Protein AF-W2QAY8-F1 (afdb_monomer)

Radius of gyration: 12.18 Å; Cα contacts (8 Å, |Δi|>4): 75; chains: 1; bounding box: 31×27×25 Å

Secondary structure (DSSP, 8-state):
--TTPEE-TT-SEEEEEEEETTEEEEEEEESS---TT---EE-TT-TTSTTHHHHHHHHHHH--

Foldseek 3Di:
DPLDAAADPPAQWEWDWDDDPPDIDIDIGGPDDDDPPRGHHYHQVPVVDPPPSVVVNVCSNPDD

Sequence (64 aa):
MTRMLNHSCDAACHFVEMINRANVVVMVVAKRTIEEGEEVTVDYVDPWFGDMVRIALYWFDNLP

pL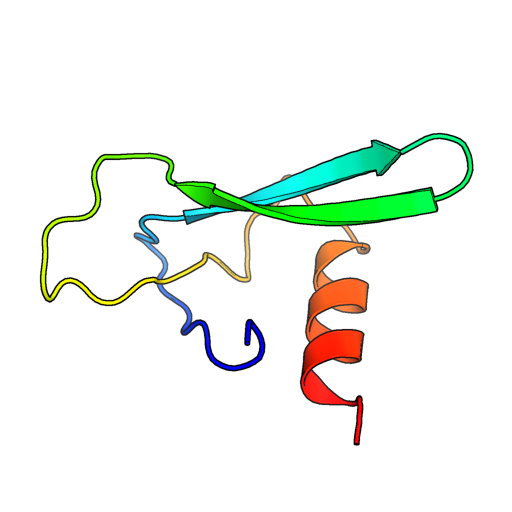DDT: mean 73.14, std 13.81, range [46.81, 93.19]

Nearest PDB structures (foldseek):
  6pww-assembly1_C  TM=9.365E-01  e=1.274E-02  Homo sapiens
  5ht6-assembly2_B  TM=9.385E-01  e=3.468E-02  Homo sapiens
  6ugm-assembly1_M  TM=9.058E-01  e=5.177E-02  Kluyveromyces lactis NRRL Y-1140
  6uh5-assembly1_M  TM=9.148E-01  e=5.917E-02  Kluyveromyces lactis NRRL Y-1140
  5ht6-assembly1_A  TM=9.491E-01  e=2.1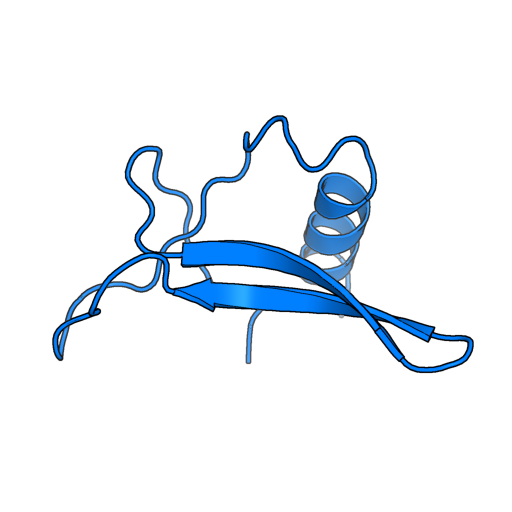04E-01  Homo sapiens

Organism: Phytophthora nicotianae (strain INRA-310) (NCBI:txid761204)

Solvent-accessible surface area (backbone atoms only — not comparable to full-atom values): 4198 Å² total; per-residue (Å²): 143,73,80,77,64,45,78,31,98,83,33,50,26,40,80,42,86,41,76,58,85,95,40,80,42,82,42,81,44,69,80,52,93,78,59,94,91,58,83,70,21,30,46,88,75,55,79,90,47,73,67,57,50,59,49,50,51,52,50,53,75,68,57,134

Structure (mmCIF, N/CA/C/O backbone):
data_AF-W2QAY8-F1
#
_entry.id   AF-W2QAY8-F1
#
loop_
_atom_site.group_PDB
_atom_site.id
_atom_site.type_symbol
_atom_site.label_atom_id
_atom_site.label_alt_id
_atom_site.label_comp_id
_atom_site.label_asym_id
_atom_site.label_entity_id
_atom_site.label_seq_id
_atom_site.pdbx_PDB_ins_code
_atom_site.Cartn_x
_atom_site.Cartn_y
_atom_site.Cartn_z
_atom_site.occupancy
_atom_site.B_iso_or_equiv
_atom_site.auth_seq_id
_atom_site.auth_comp_id
_atom_site.auth_asym_id
_atom_site.auth_atom_id
_atom_site.pdbx_PDB_model_num
ATOM 1 N N . MET A 1 1 ? 6.303 5.887 10.314 1.00 53.50 1 MET A N 1
ATOM 2 C CA . MET A 1 1 ? 5.822 4.611 10.881 1.00 53.50 1 MET A CA 1
ATOM 3 C C . MET A 1 1 ? 5.074 3.874 9.767 1.00 53.50 1 MET A C 1
ATOM 5 O O . MET A 1 1 ? 3.859 3.825 9.781 1.00 53.50 1 MET A O 1
ATOM 9 N N . THR A 1 2 ? 5.793 3.408 8.738 1.00 55.38 2 THR A N 1
ATOM 10 C CA . THR A 1 2 ? 5.195 2.830 7.505 1.00 55.38 2 THR A CA 1
ATOM 11 C C . THR A 1 2 ? 5.737 1.423 7.214 1.00 55.38 2 THR A C 1
ATOM 13 O O . THR A 1 2 ? 5.292 0.763 6.289 1.00 55.38 2 THR A O 1
ATOM 16 N N . ARG A 1 3 ? 6.667 0.939 8.056 1.00 56.66 3 ARG A N 1
ATOM 17 C CA . ARG A 1 3 ? 7.369 -0.358 7.974 1.00 56.66 3 ARG A CA 1
ATOM 18 C C . ARG A 1 3 ? 6.490 -1.572 8.330 1.00 56.66 3 ARG A C 1
ATOM 20 O O . ARG A 1 3 ? 7.005 -2.655 8.550 1.00 56.66 3 ARG A O 1
ATOM 27 N N . MET A 1 4 ? 5.189 -1.380 8.531 1.00 62.78 4 MET A N 1
ATOM 28 C CA . MET A 1 4 ? 4.299 -2.389 9.128 1.00 62.78 4 MET A CA 1
ATOM 29 C C . MET A 1 4 ? 3.004 -2.587 8.335 1.00 62.78 4 MET A C 1
ATOM 31 O O . MET A 1 4 ? 2.060 -3.166 8.858 1.00 62.78 4 MET A O 1
ATOM 35 N N . LEU A 1 5 ? 2.925 -2.082 7.100 1.00 73.88 5 LEU A N 1
ATOM 36 C CA . LEU A 1 5 ? 1.739 -2.295 6.274 1.00 73.88 5 LEU A CA 1
ATOM 37 C C . LEU A 1 5 ? 1.743 -3.722 5.744 1.00 73.88 5 LEU A C 1
ATOM 39 O O . LEU A 1 5 ? 2.710 -4.153 5.127 1.00 73.88 5 LEU A O 1
ATOM 43 N N . ASN A 1 6 ? 0.663 -4.443 6.010 1.00 80.00 6 ASN A N 1
ATOM 44 C CA . ASN A 1 6 ? 0.523 -5.833 5.620 1.00 80.00 6 ASN A CA 1
ATOM 45 C C . ASN A 1 6 ? 0.038 -5.953 4.166 1.00 80.00 6 ASN A C 1
ATOM 47 O O . ASN A 1 6 ? -0.519 -5.009 3.594 1.00 80.00 6 ASN A O 1
ATOM 51 N N . HIS A 1 7 ? 0.239 -7.124 3.567 1.00 81.50 7 HIS A N 1
ATOM 52 C CA . HIS A 1 7 ? -0.183 -7.394 2.199 1.00 81.50 7 HIS A CA 1
ATOM 53 C C . HIS A 1 7 ? -1.624 -7.914 2.126 1.00 81.50 7 HIS A C 1
ATOM 55 O O . HIS A 1 7 ? -2.011 -8.796 2.890 1.00 81.50 7 HIS A O 1
ATOM 61 N N . SER A 1 8 ? -2.392 -7.426 1.151 1.00 81.94 8 SER A N 1
ATOM 62 C CA . SER A 1 8 ? -3.661 -8.028 0.728 1.00 81.94 8 SER A CA 1
ATOM 63 C C . SER A 1 8 ? -3.837 -7.908 -0.789 1.00 81.94 8 SER A C 1
ATOM 65 O O . SER A 1 8 ? -3.527 -6.865 -1.363 1.00 81.94 8 SER A O 1
ATOM 67 N N . CYS A 1 9 ? -4.381 -8.941 -1.440 1.00 81.50 9 CYS A N 1
ATOM 68 C CA . CYS A 1 9 ? -4.775 -8.873 -2.855 1.00 81.50 9 CYS A CA 1
ATOM 69 C C . CYS A 1 9 ? -5.994 -7.957 -3.087 1.00 81.50 9 CYS A C 1
ATOM 71 O O . CYS A 1 9 ? -6.208 -7.490 -4.200 1.00 81.50 9 CYS A O 1
ATOM 73 N N . ASP A 1 10 ? -6.788 -7.690 -2.043 1.00 85.31 10 ASP A N 1
ATOM 74 C CA . ASP A 1 10 ? -7.874 -6.697 -2.040 1.00 85.31 10 ASP A CA 1
ATOM 75 C C . ASP A 1 10 ? -7.502 -5.514 -1.135 1.00 85.31 10 ASP A C 1
ATOM 77 O O . ASP A 1 10 ? -8.233 -5.095 -0.235 1.00 85.31 10 ASP A O 1
ATOM 81 N N . ALA A 1 11 ? -6.273 -5.026 -1.305 1.00 85.81 11 ALA A N 1
ATOM 82 C CA . ALA A 1 11 ? -5.742 -3.952 -0.487 1.00 85.81 11 ALA A CA 1
ATOM 83 C C . ALA A 1 11 ? -6.576 -2.672 -0.599 1.00 85.81 11 ALA A C 1
ATOM 85 O O . ALA A 1 11 ? -6.927 -2.236 -1.700 1.00 85.81 11 ALA A O 1
ATOM 86 N N . ALA A 1 12 ? -6.805 -2.014 0.539 1.00 88.56 12 ALA A N 1
ATOM 87 C CA . ALA A 1 12 ? -7.451 -0.704 0.586 1.00 88.56 12 ALA A CA 1
ATOM 88 C C . ALA A 1 12 ? -6.540 0.413 0.050 1.00 88.56 12 ALA A C 1
ATOM 90 O O . ALA A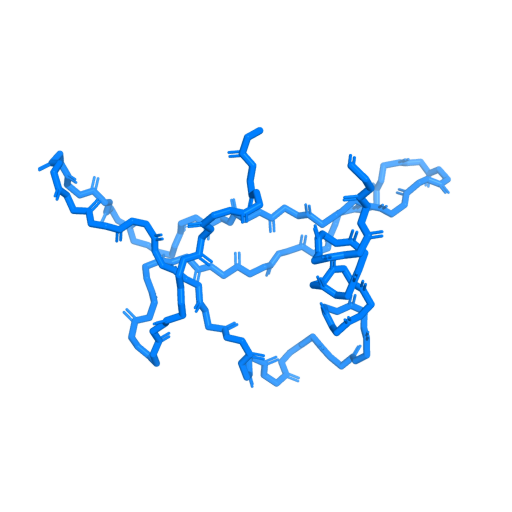 1 12 ? -7.033 1.442 -0.417 1.00 88.56 12 ALA A O 1
ATOM 91 N N . CYS A 1 13 ? -5.221 0.205 0.077 1.00 86.81 13 CYS A N 1
ATOM 92 C CA . CYS A 1 13 ? -4.218 1.161 -0.375 1.00 86.81 13 CYS A CA 1
ATOM 93 C C . CYS A 1 13 ? -3.436 0.664 -1.597 1.00 86.81 13 CYS A C 1
ATOM 95 O O . CYS A 1 13 ? -3.418 -0.523 -1.919 1.00 86.81 13 CYS A O 1
ATOM 97 N N . HIS A 1 14 ? -2.773 1.596 -2.273 1.00 82.19 14 HIS A N 1
ATOM 98 C CA . HIS A 1 14 ? -1.806 1.337 -3.338 1.00 82.19 14 HIS A CA 1
ATOM 99 C C . HIS A 1 14 ? -0.601 2.263 -3.189 1.00 82.19 14 HIS A C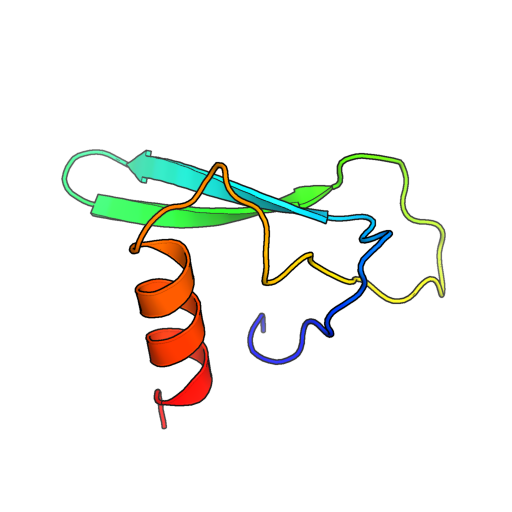 1
ATOM 101 O O . HIS A 1 14 ? -0.656 3.260 -2.460 1.00 82.19 14 HIS A O 1
ATOM 107 N N . PHE A 1 15 ? 0.487 1.926 -3.873 1.00 80.62 15 PHE A N 1
ATOM 108 C CA . PHE A 1 15 ? 1.661 2.782 -3.936 1.00 80.62 15 PHE A CA 1
ATOM 109 C C . PHE A 1 15 ? 1.490 3.848 -5.018 1.00 80.62 15 PHE A C 1
ATOM 111 O O . PHE A 1 15 ? 0.847 3.617 -6.036 1.00 80.62 15 PHE A O 1
ATOM 118 N N . VAL A 1 16 ? 2.064 5.026 -4.787 1.00 79.12 16 VAL A N 1
ATOM 119 C CA . VAL A 1 16 ? 2.167 6.101 -5.776 1.00 79.12 16 VAL A CA 1
ATOM 120 C C . VAL A 1 16 ? 3.578 6.659 -5.741 1.00 79.12 16 VAL A C 1
ATOM 122 O O . VAL A 1 16 ? 4.085 7.014 -4.675 1.00 79.12 16 VAL A O 1
ATOM 125 N N . GLU A 1 17 ? 4.208 6.764 -6.906 1.00 77.62 17 GLU A N 1
ATOM 126 C CA . GLU A 1 17 ? 5.464 7.488 -7.050 1.00 77.62 17 GLU A CA 1
ATOM 127 C C . GLU A 1 17 ? 5.174 8.982 -7.188 1.00 77.62 17 GLU A C 1
ATOM 129 O O . GLU A 1 17 ? 4.390 9.415 -8.034 1.00 77.62 17 GLU A O 1
ATOM 134 N N . MET A 1 18 ? 5.819 9.781 -6.346 1.00 78.44 18 MET A N 1
ATOM 135 C CA . MET A 1 18 ? 5.751 11.229 -6.396 1.00 78.44 18 MET A CA 1
ATOM 136 C C . MET A 1 18 ? 7.145 11.806 -6.581 1.00 78.44 18 MET A C 1
ATOM 138 O O . MET A 1 18 ? 8.043 11.610 -5.761 1.00 78.44 18 MET A O 1
ATOM 142 N N . ILE A 1 19 ? 7.303 12.594 -7.639 1.00 80.75 19 ILE A N 1
ATOM 143 C CA . ILE A 1 19 ? 8.527 13.347 -7.881 1.00 80.75 19 ILE A CA 1
ATOM 144 C C . ILE A 1 19 ? 8.426 14.671 -7.124 1.00 80.75 19 ILE A C 1
ATOM 146 O O . ILE A 1 19 ? 7.653 15.561 -7.481 1.00 80.75 19 ILE A O 1
ATOM 150 N N . ASN A 1 20 ? 9.229 14.812 -6.074 1.00 78.12 20 ASN A N 1
ATOM 151 C CA . ASN A 1 20 ? 9.401 16.056 -5.339 1.00 78.12 20 ASN A CA 1
ATOM 152 C C . ASN A 1 20 ? 10.769 16.667 -5.670 1.00 78.12 20 ASN A C 1
ATOM 154 O O . ASN A 1 20 ? 11.785 16.395 -5.019 1.00 78.12 20 ASN A O 1
ATOM 158 N N . ARG A 1 21 ? 10.782 17.531 -6.693 1.00 85.00 21 ARG A N 1
ATOM 159 C CA . ARG A 1 21 ? 11.996 18.137 -7.266 1.00 85.00 21 ARG A CA 1
ATOM 160 C C . ARG A 1 21 ? 12.960 17.058 -7.774 1.00 85.00 21 ARG A C 1
ATOM 162 O O . ARG A 1 21 ? 12.620 16.345 -8.705 1.00 85.00 21 ARG A O 1
ATOM 169 N N . ALA A 1 22 ? 14.147 16.955 -7.178 1.00 85.38 22 ALA A N 1
ATOM 170 C CA . ALA A 1 22 ? 15.154 15.950 -7.512 1.00 85.38 22 ALA A CA 1
ATOM 171 C C . ALA A 1 22 ? 14.988 14.639 -6.720 1.00 85.38 22 ALA A C 1
ATOM 173 O O . ALA A 1 22 ? 15.800 13.734 -6.882 1.00 85.38 22 ALA A O 1
ATOM 174 N N . ASN A 1 23 ? 13.978 14.540 -5.848 1.00 77.69 23 ASN A N 1
ATOM 175 C CA . ASN A 1 23 ? 13.738 13.357 -5.028 1.00 77.69 23 ASN A CA 1
ATOM 176 C C . ASN A 1 23 ? 12.528 12.585 -5.542 1.00 77.69 23 ASN A C 1
ATOM 178 O O . ASN A 1 23 ? 11.477 13.172 -5.801 1.00 77.69 23 ASN A O 1
ATOM 182 N N . VAL A 1 24 ? 12.666 11.267 -5.605 1.00 77.81 24 VAL A N 1
ATOM 183 C CA . VAL A 1 24 ? 11.548 10.345 -5.799 1.00 77.81 24 VAL A CA 1
ATOM 184 C C . VAL A 1 24 ? 11.074 9.888 -4.423 1.00 77.81 24 VAL A C 1
ATOM 186 O O . VAL A 1 24 ? 11.876 9.445 -3.602 1.00 77.81 24 VAL A O 1
ATOM 189 N N . VAL A 1 25 ? 9.778 10.028 -4.155 1.00 78.12 25 VAL A N 1
ATOM 190 C CA . VAL A 1 25 ? 9.138 9.610 -2.904 1.00 78.12 25 VAL A CA 1
ATOM 191 C C . VAL A 1 25 ? 8.042 8.608 -3.230 1.00 78.12 25 VAL A C 1
ATOM 193 O O . VAL A 1 25 ? 7.215 8.855 -4.103 1.00 78.12 25 VAL A O 1
ATOM 196 N N . VAL A 1 26 ? 8.006 7.495 -2.502 1.00 75.88 26 VAL A N 1
ATOM 197 C CA . VAL A 1 26 ? 6.916 6.520 -2.593 1.00 75.88 26 VAL A CA 1
ATOM 198 C C . VAL A 1 26 ? 5.900 6.815 -1.496 1.00 75.88 26 VAL A C 1
ATOM 200 O O . VAL A 1 26 ? 6.242 6.858 -0.313 1.00 75.88 26 VAL A O 1
ATOM 203 N N . MET A 1 27 ? 4.651 7.032 -1.894 1.00 80.38 27 MET A N 1
ATOM 204 C CA . MET A 1 27 ? 3.522 7.261 -0.997 1.00 80.38 27 MET A CA 1
ATOM 205 C C . MET A 1 27 ? 2.588 6.058 -0.994 1.00 80.38 27 MET A C 1
ATOM 207 O O . MET A 1 27 ? 2.467 5.355 -1.992 1.00 80.38 27 MET A O 1
ATOM 211 N N . VAL A 1 28 ? 1.895 5.859 0.125 1.00 81.81 28 VAL A N 1
ATOM 212 C CA . VAL A 1 28 ? 0.790 4.904 0.237 1.00 81.81 28 VAL A CA 1
ATOM 213 C C . VAL A 1 28 ? -0.504 5.702 0.249 1.00 81.81 28 VAL A C 1
ATOM 215 O O . VAL A 1 28 ? -0.689 6.560 1.112 1.00 81.81 28 VAL A O 1
ATOM 218 N N . VAL A 1 29 ? -1.379 5.441 -0.718 1.00 85.75 29 VAL A N 1
ATOM 219 C CA . VAL A 1 29 ? -2.620 6.193 -0.921 1.00 85.75 29 VAL A CA 1
ATOM 220 C C . VAL A 1 29 ? -3.814 5.247 -0.868 1.00 85.75 29 VAL A C 1
ATOM 222 O O . VAL A 1 29 ? -3.821 4.188 -1.500 1.00 85.75 29 VAL A O 1
ATOM 225 N N . ALA A 1 30 ? -4.844 5.643 -0.125 1.00 88.38 30 ALA A N 1
ATOM 226 C CA . ALA A 1 30 ? -6.104 4.918 -0.045 1.00 88.38 30 ALA A CA 1
ATOM 227 C C . ALA A 1 30 ? -6.849 4.957 -1.396 1.00 88.38 30 ALA A C 1
ATOM 229 O O . ALA A 1 30 ? -7.042 6.024 -1.976 1.00 88.38 30 ALA A O 1
ATOM 230 N N . LYS A 1 31 ? -7.278 3.792 -1.897 1.00 87.38 31 LYS A N 1
ATOM 231 C CA . LYS A 1 31 ? -8.137 3.647 -3.092 1.00 87.38 31 LYS A CA 1
ATOM 232 C C . LYS A 1 31 ? -9.618 3.844 -2.766 1.00 87.38 31 LYS A C 1
ATOM 234 O O . LYS A 1 31 ? -10.414 4.153 -3.648 1.00 87.38 31 LYS A O 1
ATOM 239 N N . ARG A 1 32 ? -9.984 3.623 -1.505 1.00 88.75 32 ARG A N 1
ATOM 240 C CA . ARG A 1 32 ? -11.343 3.711 -0.965 1.00 88.75 32 ARG A CA 1
ATOM 241 C C . ARG A 1 32 ? -11.304 4.253 0.458 1.00 88.75 32 ARG A C 1
ATOM 243 O O . ARG A 1 32 ? -10.236 4.311 1.063 1.00 88.75 32 ARG A O 1
ATOM 250 N N . THR A 1 33 ? -12.465 4.611 0.995 1.00 92.06 33 THR A N 1
ATOM 251 C CA . THR A 1 33 ? -12.602 4.896 2.426 1.00 92.06 33 THR A CA 1
ATOM 252 C C . THR A 1 33 ? -12.133 3.689 3.244 1.00 92.06 33 THR A C 1
ATOM 254 O O . THR A 1 33 ? -12.445 2.543 2.903 1.00 92.06 33 THR A O 1
ATOM 257 N N . ILE A 1 34 ? -11.346 3.971 4.281 1.00 89.94 34 ILE A N 1
ATOM 258 C CA . ILE A 1 34 ? -10.889 3.009 5.285 1.00 89.94 34 ILE A CA 1
ATOM 259 C C . ILE A 1 34 ? -11.633 3.364 6.563 1.00 89.94 34 ILE A C 1
ATOM 261 O O . ILE A 1 34 ? -11.533 4.500 7.032 1.00 89.94 34 ILE A O 1
ATOM 265 N N . GLU A 1 35 ? -12.409 2.420 7.076 1.00 93.19 35 GLU A N 1
ATOM 266 C CA . GLU A 1 35 ? -13.196 2.631 8.289 1.00 93.19 35 GLU A CA 1
ATOM 267 C C . GLU A 1 35 ? -12.320 2.494 9.54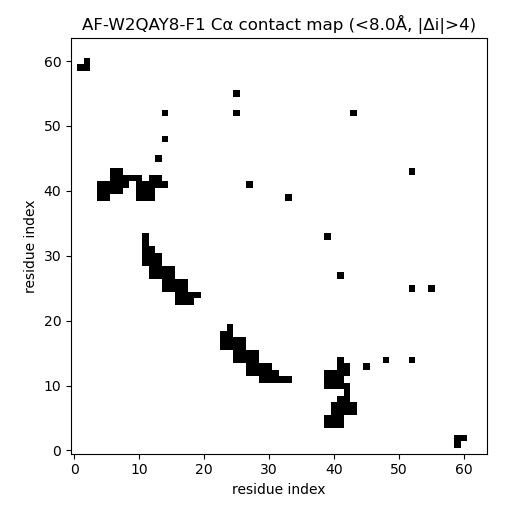3 1.00 93.19 35 GLU A C 1
ATOM 269 O O . GLU A 1 35 ? -11.251 1.877 9.531 1.00 93.19 35 GLU A O 1
ATOM 274 N N . GLU A 1 36 ? -12.766 3.074 10.656 1.00 90.62 36 GLU A N 1
ATOM 275 C CA . GLU A 1 36 ? -12.049 2.947 11.925 1.00 90.62 36 GLU A CA 1
ATOM 276 C C . GLU A 1 36 ? -11.969 1.473 12.363 1.00 90.62 36 GLU A C 1
ATOM 278 O O . GLU A 1 36 ? -12.969 0.758 12.396 1.00 90.62 36 GLU A O 1
ATOM 283 N N . GLY A 1 37 ? -10.760 1.016 12.705 1.00 89.06 37 GLY A N 1
ATOM 284 C CA . GLY A 1 37 ? -10.493 -0.375 13.087 1.00 89.06 37 GLY A CA 1
ATOM 285 C C . GLY A 1 37 ? -10.207 -1.318 11.915 1.00 89.06 37 GLY A C 1
ATOM 286 O O . GLY A 1 37 ? -9.841 -2.469 12.151 1.00 89.06 37 GLY A O 1
ATOM 287 N N . GLU A 1 38 ? -10.320 -0.849 10.671 1.00 86.50 38 GLU A N 1
ATOM 288 C CA . GLU A 1 38 ? -9.906 -1.609 9.495 1.00 86.50 38 GLU A CA 1
ATOM 289 C C . GLU A 1 38 ? -8.373 -1.620 9.348 1.00 86.50 38 GLU A C 1
ATOM 291 O O . GLU A 1 38 ? -7.700 -0.596 9.499 1.00 86.50 38 GLU A O 1
ATOM 296 N N . GLU A 1 39 ? -7.798 -2.788 9.045 1.00 84.25 39 GLU A N 1
ATOM 297 C CA . GLU A 1 39 ? -6.359 -2.918 8.816 1.00 84.25 39 GLU A CA 1
ATOM 298 C C . GLU A 1 39 ? -5.950 -2.238 7.502 1.00 84.25 39 GLU A C 1
ATOM 300 O O . GLU A 1 39 ? -6.471 -2.529 6.422 1.00 84.25 39 GLU A O 1
ATOM 305 N N . VAL A 1 40 ? -4.955 -1.355 7.581 1.00 84.88 40 VAL A N 1
ATOM 306 C CA . VAL A 1 40 ? -4.382 -0.708 6.400 1.00 84.88 40 VAL A CA 1
ATOM 307 C C . VAL A 1 40 ? -3.460 -1.697 5.688 1.00 84.88 40 VAL A C 1
ATOM 309 O O . VAL A 1 40 ? -2.380 -2.024 6.182 1.00 84.88 40 VAL A O 1
ATOM 312 N N . THR A 1 41 ? -3.875 -2.142 4.504 1.00 87.06 41 THR A N 1
ATOM 313 C CA . THR A 1 41 ? -3.146 -3.123 3.686 1.00 87.06 41 THR A CA 1
ATOM 314 C C . THR A 1 41 ? -2.786 -2.569 2.309 1.00 87.06 41 THR A C 1
ATOM 316 O O . THR A 1 41 ? -3.461 -1.677 1.786 1.00 87.06 41 THR A O 1
ATOM 319 N N . VAL A 1 42 ? -1.713 -3.098 1.715 1.00 83.50 42 VAL A N 1
ATOM 320 C CA . VAL A 1 42 ? -1.201 -2.739 0.379 1.00 83.50 42 VAL A CA 1
ATOM 321 C C . VAL A 1 42 ? -1.045 -3.979 -0.507 1.00 83.50 42 VAL A C 1
ATOM 323 O O . VAL A 1 42 ? -0.814 -5.087 -0.023 1.00 83.50 42 VAL A O 1
ATOM 326 N N . ASP A 1 43 ? -1.160 -3.811 -1.821 1.00 81.00 43 ASP A N 1
ATOM 327 C CA . ASP A 1 43 ? -0.876 -4.890 -2.770 1.00 81.00 43 ASP A CA 1
ATOM 328 C C . ASP A 1 43 ? 0.620 -4.877 -3.131 1.00 81.00 43 ASP A C 1
ATOM 330 O O . ASP A 1 43 ? 1.138 -3.883 -3.637 1.00 81.00 43 ASP A O 1
ATOM 334 N N . TYR A 1 44 ? 1.334 -5.968 -2.839 1.00 72.31 44 TYR A N 1
ATOM 335 C CA . TYR A 1 44 ? 2.766 -6.118 -3.122 1.00 72.31 44 TYR A CA 1
ATOM 336 C C . TYR A 1 44 ? 3.048 -6.515 -4.572 1.00 72.31 44 TYR A C 1
ATOM 338 O O . TYR A 1 44 ? 4.200 -6.464 -5.005 1.00 72.31 44 TYR A O 1
ATOM 346 N N . VAL A 1 45 ? 2.022 -6.933 -5.312 1.00 67.88 45 VAL A N 1
ATOM 347 C CA . VAL A 1 45 ? 2.139 -7.463 -6.674 1.00 67.88 45 VAL A CA 1
ATOM 348 C C . VAL A 1 45 ? 1.604 -6.461 -7.702 1.00 67.88 45 VAL A C 1
ATOM 350 O O . VAL A 1 45 ? 1.504 -6.805 -8.876 1.00 67.88 45 VAL A O 1
ATOM 353 N N . ASP A 1 46 ? 1.295 -5.221 -7.297 1.00 63.72 46 ASP A N 1
ATOM 354 C CA . ASP A 1 46 ? 0.724 -4.207 -8.189 1.00 63.72 46 ASP A CA 1
ATOM 355 C C . ASP A 1 46 ? 1.611 -4.008 -9.445 1.00 63.72 46 ASP A C 1
ATOM 357 O O . ASP A 1 46 ? 2.730 -3.483 -9.351 1.00 63.72 46 ASP A O 1
ATOM 361 N N . PRO A 1 47 ? 1.147 -4.448 -10.635 1.00 54.81 47 PRO A N 1
ATOM 362 C CA . PRO A 1 47 ? 1.965 -4.513 -11.844 1.00 54.81 47 PRO A CA 1
ATOM 363 C C . PRO A 1 47 ? 2.300 -3.131 -12.417 1.00 54.81 47 PRO A C 1
ATOM 365 O O . PRO A 1 47 ? 3.160 -3.027 -13.292 1.00 54.81 47 PRO A O 1
ATOM 368 N N . TRP A 1 48 ? 1.651 -2.068 -11.930 1.00 53.84 48 TRP A N 1
ATOM 369 C CA . TRP A 1 48 ? 1.924 -0.690 -12.340 1.00 53.84 48 TRP A CA 1
ATOM 370 C C . TRP A 1 48 ? 3.230 -0.131 -11.765 1.00 53.84 48 TRP A C 1
ATOM 372 O O . TRP A 1 48 ? 3.712 0.896 -12.239 1.00 53.84 48 TRP A O 1
ATOM 382 N N . PHE A 1 49 ? 3.844 -0.828 -10.804 1.00 57.03 49 PHE A N 1
ATOM 383 C CA . PHE A 1 49 ? 5.086 -0.419 -10.156 1.00 57.03 49 PHE A CA 1
ATOM 384 C C . PHE A 1 49 ? 6.210 -1.437 -10.378 1.00 57.03 49 PHE A C 1
ATOM 386 O O . PHE A 1 49 ? 6.720 -2.068 -9.450 1.00 57.03 49 PHE A O 1
ATOM 393 N N . GLY A 1 50 ? 6.621 -1.577 -11.639 1.00 55.47 50 GLY A N 1
ATOM 394 C CA . GLY A 1 50 ? 7.829 -2.311 -12.015 1.00 55.47 50 GLY A CA 1
ATOM 395 C C . GLY A 1 50 ? 9.075 -1.751 -11.316 1.00 55.47 50 GLY A C 1
ATOM 396 O O . GLY A 1 50 ? 9.335 -0.551 -11.355 1.00 55.47 50 GLY A O 1
ATOM 397 N N . ASP A 1 51 ? 9.820 -2.643 -10.662 1.00 56.66 51 ASP A N 1
ATOM 398 C CA . ASP A 1 51 ? 11.115 -2.485 -9.978 1.00 56.66 51 ASP A CA 1
ATOM 399 C C . ASP A 1 51 ? 11.228 -1.460 -8.830 1.00 56.66 51 ASP A C 1
ATOM 401 O O . ASP A 1 51 ? 11.838 -1.779 -7.806 1.00 56.66 51 ASP A O 1
ATOM 405 N N . MET A 1 52 ? 10.612 -0.277 -8.900 1.00 53.97 52 MET A N 1
ATOM 406 C CA . MET A 1 52 ? 10.752 0.748 -7.854 1.00 53.97 52 MET A CA 1
ATOM 407 C C . MET A 1 52 ? 10.019 0.420 -6.550 1.00 53.97 52 MET A C 1
ATOM 409 O O . MET A 1 52 ? 10.552 0.715 -5.483 1.00 53.97 52 MET A O 1
ATOM 413 N N . VAL A 1 53 ? 8.858 -0.243 -6.588 1.00 55.78 53 VAL A N 1
ATOM 414 C CA . VAL A 1 53 ? 8.187 -0.699 -5.354 1.00 55.78 53 VAL A CA 1
ATOM 415 C C . VAL A 1 53 ? 8.935 -1.863 -4.714 1.00 55.78 53 VAL A C 1
ATOM 417 O O . VAL A 1 53 ? 9.038 -1.898 -3.495 1.00 55.78 53 VAL A O 1
ATOM 420 N N . ARG A 1 54 ? 9.566 -2.755 -5.492 1.00 57.09 54 ARG A N 1
ATOM 421 C CA . ARG A 1 54 ? 10.466 -3.777 -4.921 1.00 57.09 54 ARG A CA 1
ATOM 422 C C . ARG A 1 54 ? 11.665 -3.140 -4.232 1.00 57.09 54 ARG A C 1
ATOM 424 O O . ARG A 1 54 ? 12.035 -3.598 -3.158 1.00 57.09 54 ARG A O 1
ATOM 431 N N . ILE A 1 55 ? 12.240 -2.083 -4.810 1.00 56.53 55 ILE A N 1
ATOM 432 C CA . ILE A 1 55 ? 13.301 -1.303 -4.164 1.00 56.53 55 ILE A CA 1
ATOM 433 C C . ILE A 1 55 ? 12.751 -0.631 -2.903 1.00 56.53 55 ILE A C 1
ATOM 435 O O . ILE A 1 55 ? 13.345 -0.786 -1.848 1.00 56.53 55 ILE A O 1
ATOM 439 N N . ALA A 1 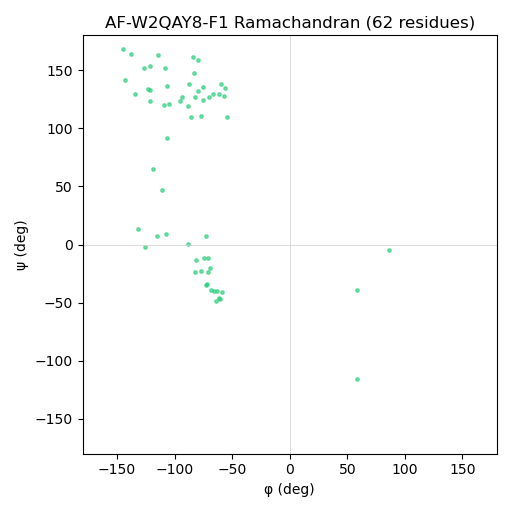56 ? 11.606 0.050 -2.953 1.00 55.62 56 ALA A N 1
ATOM 440 C CA . ALA A 1 56 ? 11.037 0.716 -1.783 1.00 55.62 56 ALA A CA 1
ATOM 441 C C . ALA A 1 56 ? 10.702 -0.267 -0.649 1.00 55.62 56 ALA A C 1
ATOM 443 O O . ALA A 1 56 ? 11.097 -0.020 0.484 1.00 55.62 56 ALA A O 1
ATOM 444 N N . LEU A 1 57 ? 10.052 -1.396 -0.949 1.00 57.97 57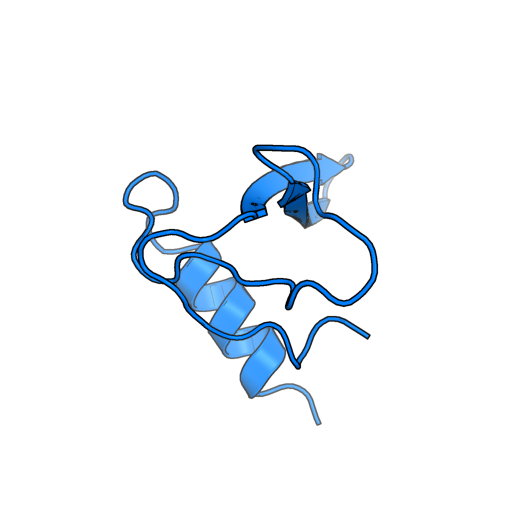 LEU A N 1
ATOM 445 C CA . LEU A 1 57 ? 9.780 -2.476 0.004 1.00 57.97 57 LEU A CA 1
ATOM 446 C C . LEU A 1 57 ? 11.085 -3.050 0.567 1.00 57.97 57 LEU A C 1
ATOM 448 O O . LEU A 1 57 ? 11.238 -3.118 1.778 1.00 57.97 57 LEU A O 1
ATOM 452 N N . TYR A 1 58 ? 12.077 -3.340 -0.282 1.00 58.16 58 TYR A N 1
ATOM 453 C CA . TYR A 1 58 ? 13.400 -3.788 0.164 1.00 58.16 58 TYR A CA 1
ATOM 454 C C . TYR A 1 58 ? 14.083 -2.759 1.077 1.00 58.16 58 TYR A C 1
ATOM 456 O O . TYR A 1 58 ? 14.677 -3.131 2.083 1.00 58.16 58 TYR A O 1
ATOM 464 N N . TRP A 1 59 ? 13.991 -1.467 0.764 1.00 54.88 59 TRP A N 1
ATOM 465 C CA . TRP A 1 59 ? 14.529 -0.391 1.595 1.00 54.88 59 TRP A CA 1
ATOM 466 C C . TRP A 1 59 ? 13.762 -0.244 2.916 1.00 54.88 59 TRP A C 1
ATOM 468 O O . TRP A 1 59 ? 14.394 -0.033 3.947 1.00 54.88 59 TRP A O 1
ATOM 478 N N . PHE A 1 60 ? 12.434 -0.393 2.924 1.00 56.03 60 PHE A N 1
ATOM 479 C CA . PHE A 1 60 ? 11.639 -0.405 4.156 1.00 56.03 60 PHE A CA 1
ATOM 480 C C . PHE A 1 60 ? 11.960 -1.623 5.032 1.00 56.03 60 PHE A C 1
ATOM 482 O O . PHE A 1 60 ? 12.090 -1.466 6.246 1.00 56.03 60 PHE A O 1
ATOM 489 N N . ASP A 1 61 ? 12.149 -2.796 4.430 1.00 56.44 61 ASP A N 1
ATOM 490 C CA . ASP A 1 61 ? 12.431 -4.051 5.131 1.00 56.44 61 ASP A CA 1
ATOM 491 C C . ASP A 1 61 ? 13.888 -4.159 5.628 1.00 56.44 61 ASP A C 1
ATOM 493 O O . ASP A 1 61 ? 14.148 -4.897 6.577 1.00 56.44 61 ASP A O 1
ATOM 497 N N . ASN A 1 62 ? 14.840 -3.423 5.029 1.00 52.97 62 ASN A N 1
ATOM 498 C CA .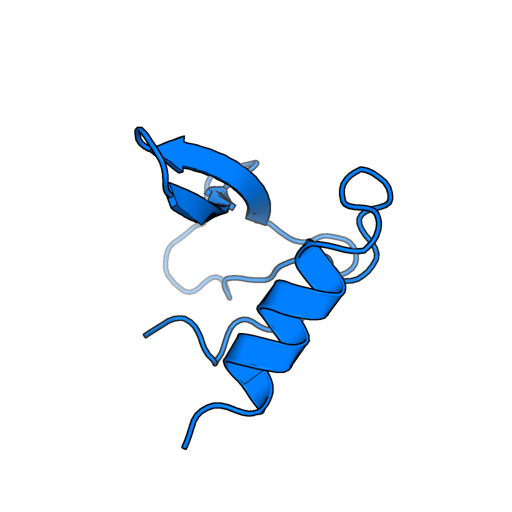 ASN A 1 62 ? 16.284 -3.522 5.327 1.00 52.97 62 ASN A CA 1
ATOM 499 C C . ASN A 1 62 ? 16.923 -2.258 5.947 1.00 52.97 62 ASN A C 1
ATOM 501 O O . ASN A 1 62 ? 18.145 -2.210 6.102 1.00 52.97 62 ASN A O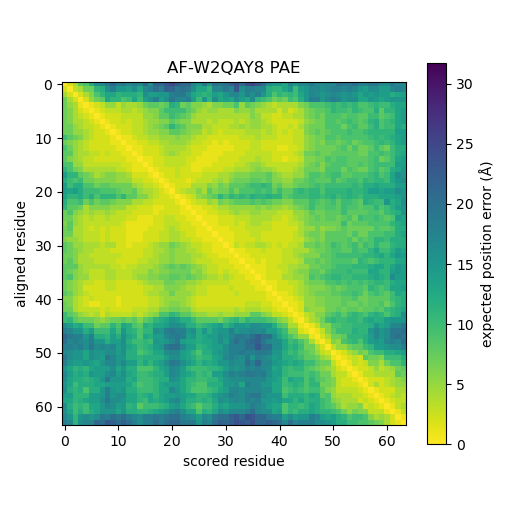 1
ATOM 505 N N . LEU A 1 63 ? 16.145 -1.234 6.314 1.00 46.81 63 LEU A N 1
ATOM 506 C CA . LEU A 1 63 ? 16.648 -0.119 7.131 1.00 46.81 63 LEU A CA 1
ATOM 507 C C . LEU A 1 63 ? 16.692 -0.528 8.624 1.00 46.81 63 LEU A C 1
ATOM 509 O O . LEU A 1 63 ? 15.695 -1.071 9.114 1.00 46.81 63 LEU A O 1
ATOM 513 N N . PRO A 1 64 ? 17.811 -0.276 9.342 1.00 51.97 64 PRO A N 1
ATOM 514 C CA . PRO A 1 64 ? 17.966 -0.626 10.759 1.00 51.97 64 PRO A CA 1
ATOM 515 C C . PRO A 1 64 ? 16.918 0.042 11.663 1.00 51.97 64 PRO A C 1
ATOM 517 O O . PRO A 1 64 ? 16.592 1.229 11.432 1.00 51.97 64 PRO A O 1
#

Mean predicted aligned error: 8.05 Å

InterPro domains:
  IPR001214 SET domain [PF00856] (2-44)
  IPR001214 SET domain [PS50280] (1-45)
  IPR046341 SET domain superfamily [G3DSA:2.170.270.10] (1-56)
  IPR046341 SET domain superfamily [SSF82199] (2-49)